Protein AF-A0A4R8W263-F1 (afdb_monomer_lite)

Sequence (59 aa):
MDAMTLITSTFLTQQELAEMLRLPERTLEDWRLTHTGPPYLKLGRHVRYDIGDRRLPPR

Secondary structure (DSSP, 8-state):
----------EEEHHHHHHHHT--HHHHHHHHHTT-SS-EEEETTEEEEE-SSS-PPP-

Radius of gyration: 11.5 Å; chains: 1; bounding box: 29×20×34 Å

Organism: NCBI:txid1259189

InterPro domains:
  IPR009061 Putative DNA-binding domain superfamily [SSF46955] (11-53)
  IPR041657 Helix-turn-helix domain, group 17 [PF12728] (11-50)

Foldseek 3Di:
DPPPDDLPFDFAFLVRVCVVVVHPSVVVVVCVVVVNAADWDDPPPTITGGPSDPPGPDD

Structure (mmCIF, N/CA/C/O backbone):
data_AF-A0A4R8W263-F1
#
_entry.id   AF-A0A4R8W263-F1
#
loop_
_atom_site.group_PDB
_atom_site.id
_atom_site.type_symbol
_atom_site.label_atom_id
_atom_site.label_alt_id
_atom_site.label_comp_id
_atom_site.label_asym_id
_atom_site.label_entity_id
_atom_site.label_seq_id
_atom_site.pdbx_PDB_ins_code
_atom_site.Cartn_x
_atom_site.Cartn_y
_atom_site.Cartn_z
_atom_site.occupancy
_atom_site.B_iso_or_equiv
_atom_site.auth_seq_id
_atom_site.auth_comp_id
_atom_site.auth_asym_id
_atom_site.auth_atom_id
_atom_site.pdbx_PDB_model_num
ATOM 1 N N . MET A 1 1 ? 22.511 -2.039 -21.148 1.00 43.53 1 MET A N 1
ATOM 2 C CA . MET A 1 1 ? 22.642 -1.709 -19.711 1.00 43.53 1 MET A CA 1
ATOM 3 C C . MET A 1 1 ? 21.374 -2.200 -19.033 1.00 43.53 1 MET A C 1
ATOM 5 O O . MET A 1 1 ? 20.534 -1.401 -18.654 1.00 43.53 1 MET A O 1
ATOM 9 N N . ASP A 1 2 ? 21.215 -3.520 -18.938 1.00 40.59 2 ASP A N 1
ATOM 10 C CA . ASP A 1 2 ? 20.065 -4.140 -18.279 1.00 40.59 2 ASP A CA 1
ATOM 11 C C . ASP A 1 2 ? 20.520 -4.588 -16.900 1.00 40.59 2 ASP A C 1
ATOM 13 O O . ASP A 1 2 ? 21.073 -5.672 -16.721 1.00 40.59 2 ASP A O 1
ATOM 17 N N . ALA A 1 3 ? 20.340 -3.708 -15.917 1.00 50.62 3 ALA A N 1
ATOM 18 C CA . ALA A 1 3 ? 20.537 -4.014 -14.505 1.00 50.62 3 ALA A CA 1
ATOM 19 C C . ALA A 1 3 ? 19.374 -4.894 -14.000 1.00 50.62 3 ALA A C 1
ATOM 21 O O . ALA A 1 3 ? 18.639 -4.528 -13.091 1.00 50.62 3 ALA A O 1
ATOM 22 N N . MET A 1 4 ? 19.174 -6.044 -14.647 1.00 48.47 4 MET A N 1
ATOM 23 C CA . MET A 1 4 ? 18.075 -6.980 -14.423 1.00 48.47 4 MET A CA 1
ATOM 24 C C . MET A 1 4 ? 18.581 -8.258 -13.750 1.00 48.47 4 MET A C 1
ATOM 26 O O . MET A 1 4 ? 18.277 -9.346 -14.215 1.00 48.47 4 MET A O 1
ATOM 30 N N . THR A 1 5 ? 19.402 -8.168 -12.699 1.00 48.47 5 THR A N 1
ATOM 31 C CA . THR A 1 5 ? 19.740 -9.354 -11.890 1.00 48.47 5 THR A CA 1
ATOM 32 C C . THR A 1 5 ? 20.514 -9.003 -10.625 1.00 48.47 5 THR A C 1
ATOM 34 O O . THR A 1 5 ? 21.715 -9.206 -10.567 1.00 48.47 5 THR A O 1
ATOM 37 N N . LEU A 1 6 ? 19.846 -8.554 -9.566 1.00 45.69 6 LEU A N 1
ATOM 38 C CA . LEU A 1 6 ? 20.293 -8.896 -8.212 1.00 45.69 6 LEU A CA 1
ATOM 39 C C . LEU A 1 6 ? 19.052 -9.179 -7.365 1.00 45.69 6 LEU A C 1
ATOM 41 O O . LEU A 1 6 ? 18.477 -8.305 -6.728 1.00 45.69 6 LEU A O 1
ATOM 45 N N . ILE A 1 7 ? 18.643 -10.444 -7.428 1.00 48.56 7 ILE A N 1
ATOM 46 C CA . ILE A 1 7 ? 17.669 -11.165 -6.594 1.00 48.56 7 ILE A CA 1
ATOM 47 C C . ILE A 1 7 ? 18.096 -11.235 -5.116 1.00 48.56 7 ILE A C 1
ATOM 49 O O . ILE A 1 7 ? 18.048 -12.282 -4.476 1.00 48.56 7 ILE A O 1
ATOM 53 N N . THR A 1 8 ? 18.557 -10.124 -4.560 1.00 47.12 8 THR A N 1
ATOM 54 C CA . THR A 1 8 ? 18.807 -10.012 -3.131 1.00 47.12 8 THR A CA 1
ATOM 55 C C . THR A 1 8 ? 17.468 -9.633 -2.517 1.00 47.12 8 THR A C 1
ATOM 57 O O . THR A 1 8 ? 17.008 -8.517 -2.752 1.00 47.12 8 THR A O 1
ATOM 60 N N . SER A 1 9 ? 16.805 -10.547 -1.798 1.00 57.50 9 SER A N 1
ATOM 61 C CA . SER A 1 9 ? 15.587 -10.256 -1.024 1.00 57.50 9 SER A CA 1
ATOM 62 C C . SER A 1 9 ? 15.841 -9.067 -0.099 1.00 57.50 9 SER A C 1
ATOM 64 O O . SER A 1 9 ? 16.372 -9.202 1.004 1.00 57.50 9 SER A O 1
ATOM 66 N N . THR A 1 10 ? 15.537 -7.875 -0.598 1.00 71.69 10 THR A N 1
ATOM 67 C CA . THR A 1 10 ? 15.833 -6.616 0.070 1.00 71.69 10 THR A CA 1
ATOM 68 C C . THR A 1 10 ? 14.507 -6.147 0.628 1.00 71.69 10 THR A C 1
ATOM 70 O O . TH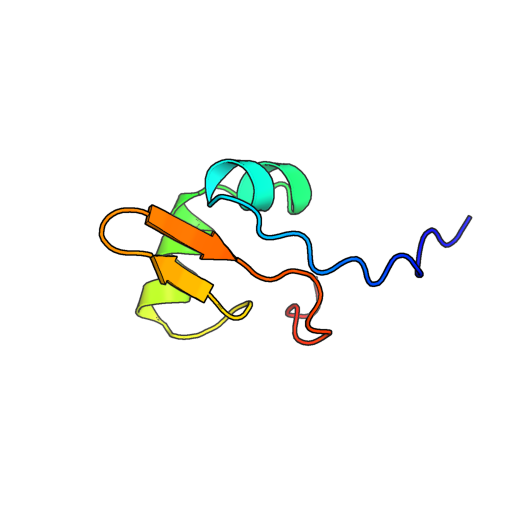R A 1 10 ? 13.627 -5.716 -0.110 1.00 71.69 10 THR A O 1
ATOM 73 N N . PHE A 1 11 ? 14.324 -6.311 1.934 1.00 79.25 11 PHE A N 1
ATOM 74 C CA . PHE A 1 11 ? 13.121 -5.851 2.611 1.00 79.25 11 PHE A CA 1
ATOM 75 C C . PHE A 1 11 ? 13.151 -4.327 2.697 1.00 79.25 11 PHE A C 1
ATOM 77 O O . PHE A 1 11 ? 13.826 -3.769 3.565 1.00 79.25 11 PHE A O 1
ATOM 84 N N . LEU A 1 12 ? 12.415 -3.659 1.815 1.00 82.25 12 LEU A N 1
ATOM 85 C CA . LEU A 1 12 ? 12.338 -2.204 1.783 1.00 82.25 12 LEU A CA 1
ATOM 86 C C . LEU A 1 12 ? 11.246 -1.700 2.720 1.00 82.25 12 LEU A C 1
ATOM 88 O O . LEU A 1 12 ? 10.216 -2.345 2.922 1.00 82.25 12 LEU A O 1
ATOM 92 N N . THR A 1 13 ? 11.461 -0.530 3.311 1.00 86.50 13 THR A N 1
ATOM 93 C CA . THR A 1 13 ? 10.376 0.191 3.981 1.00 86.50 13 THR A CA 1
ATOM 94 C C . THR A 1 13 ? 9.434 0.782 2.931 1.00 86.50 13 THR A C 1
ATOM 96 O O . THR A 1 13 ? 9.720 0.776 1.735 1.00 86.50 13 THR A O 1
ATOM 99 N N . GLN A 1 14 ? 8.286 1.295 3.369 1.00 84.31 14 GLN A N 1
ATOM 100 C CA . GLN A 1 14 ? 7.372 2.005 2.475 1.00 84.31 14 GLN A CA 1
ATOM 101 C C . GLN A 1 14 ? 8.048 3.182 1.768 1.00 84.31 14 GLN A C 1
ATOM 103 O O . GLN A 1 14 ? 7.881 3.329 0.565 1.00 84.31 14 GLN A O 1
ATOM 108 N N . GLN A 1 15 ? 8.830 3.967 2.505 1.00 84.56 15 GLN A N 1
ATOM 109 C CA . GLN A 1 15 ? 9.555 5.109 1.962 1.00 84.56 15 GLN A CA 1
ATOM 110 C C . GLN A 1 15 ? 10.584 4.666 0.918 1.00 84.56 15 GLN A C 1
ATOM 112 O O . GLN A 1 15 ? 10.549 5.144 -0.208 1.00 84.56 15 GLN A O 1
ATOM 117 N N . GLU A 1 16 ? 11.419 3.679 1.242 1.00 84.44 16 GLU A N 1
ATOM 118 C CA . GLU A 1 16 ? 12.426 3.167 0.305 1.00 84.44 16 GLU A CA 1
ATOM 119 C C . GLU A 1 16 ? 11.786 2.596 -0.970 1.00 84.44 16 GLU A C 1
ATOM 121 O O . GLU A 1 16 ? 12.278 2.807 -2.077 1.00 84.44 16 GLU A O 1
ATOM 126 N N . LEU A 1 17 ? 10.653 1.894 -0.838 1.00 82.38 17 LEU A N 1
ATOM 127 C CA . LEU A 1 17 ? 9.910 1.386 -1.989 1.00 82.38 17 LEU A CA 1
ATOM 128 C C . LEU A 1 17 ? 9.310 2.526 -2.827 1.00 82.38 17 LEU A C 1
ATOM 130 O O . LEU A 1 17 ? 9.333 2.457 -4.056 1.00 82.38 17 LEU A O 1
ATOM 134 N N . ALA A 1 18 ? 8.784 3.564 -2.175 1.00 85.44 18 ALA A N 1
ATOM 135 C CA . ALA A 1 18 ? 8.232 4.745 -2.830 1.00 85.44 18 ALA A CA 1
ATOM 136 C C . ALA A 1 18 ? 9.312 5.470 -3.644 1.00 85.44 18 ALA A C 1
ATOM 138 O O . ALA A 1 18 ? 9.096 5.773 -4.816 1.00 85.44 18 ALA A O 1
ATOM 139 N 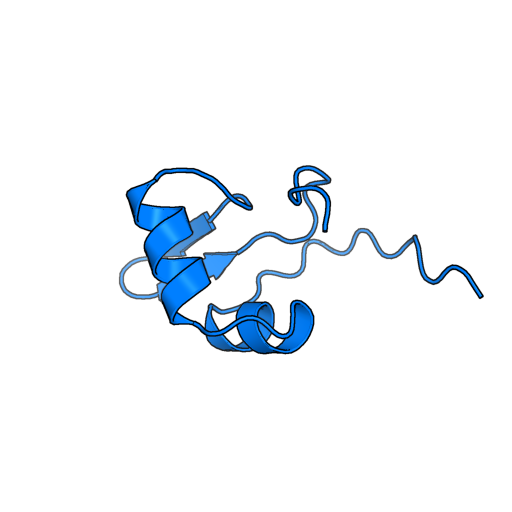N . GLU A 1 19 ? 10.504 5.656 -3.076 1.00 85.12 19 GLU A N 1
ATOM 140 C CA . GLU A 1 19 ? 11.638 6.270 -3.772 1.00 85.12 19 GLU A CA 1
ATOM 141 C C . GLU A 1 19 ? 12.163 5.397 -4.923 1.00 85.12 19 GLU A C 1
ATOM 143 O O . GLU A 1 19 ? 12.385 5.899 -6.028 1.00 85.12 19 GLU A O 1
ATOM 148 N N . MET A 1 20 ? 12.277 4.081 -4.711 1.00 80.06 20 MET A N 1
ATOM 149 C CA . MET A 1 20 ? 12.704 3.114 -5.732 1.00 80.06 20 MET A CA 1
ATOM 150 C C . MET A 1 20 ? 11.757 3.092 -6.940 1.00 80.06 20 MET A C 1
ATOM 152 O O . MET A 1 20 ? 12.196 3.106 -8.092 1.00 80.06 20 MET A O 1
ATOM 156 N N . LEU A 1 21 ? 10.446 3.052 -6.684 1.00 78.31 21 LEU A N 1
ATOM 157 C CA . LEU A 1 21 ? 9.420 3.049 -7.728 1.00 78.31 21 LEU A CA 1
ATOM 158 C C . LEU A 1 21 ? 9.126 4.454 -8.267 1.00 78.31 21 LEU A C 1
ATOM 160 O O . LEU A 1 21 ? 8.443 4.574 -9.283 1.00 78.31 21 LEU A O 1
ATOM 164 N N . ARG A 1 22 ? 9.645 5.504 -7.613 1.00 82.38 22 ARG A N 1
ATOM 165 C CA . ARG A 1 22 ? 9.273 6.910 -7.831 1.00 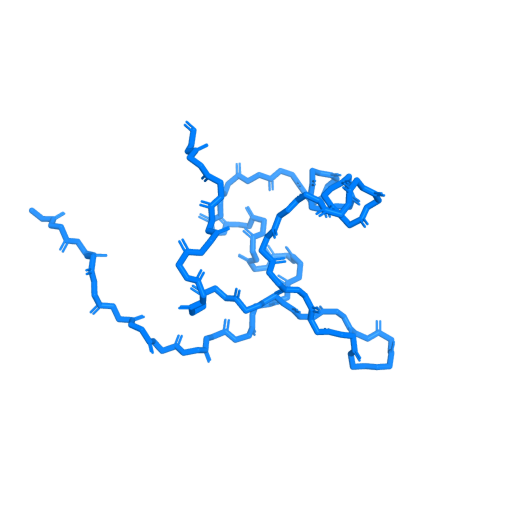82.38 22 ARG A CA 1
ATOM 166 C C . ARG A 1 22 ? 7.758 7.120 -7.780 1.00 82.38 22 ARG A C 1
ATOM 168 O O . ARG A 1 22 ? 7.192 7.853 -8.590 1.00 82.38 22 ARG A O 1
ATOM 175 N N . LEU A 1 23 ? 7.109 6.453 -6.832 1.00 83.81 23 LEU A N 1
ATOM 176 C CA . LEU A 1 23 ? 5.678 6.558 -6.573 1.00 83.81 23 LEU A CA 1
ATOM 177 C C . LEU A 1 23 ? 5.445 7.258 -5.237 1.00 83.81 23 LEU A C 1
ATOM 179 O O . LEU A 1 23 ? 6.261 7.130 -4.327 1.00 83.81 23 LEU A O 1
ATOM 183 N N . PRO A 1 24 ? 4.328 7.979 -5.077 1.00 85.62 24 PRO A N 1
ATOM 184 C CA . PRO A 1 24 ? 3.977 8.522 -3.779 1.00 85.62 24 PRO A CA 1
ATOM 185 C C . PRO A 1 24 ? 3.647 7.383 -2.807 1.00 85.62 24 PRO A C 1
ATOM 187 O O . PRO A 1 24 ? 3.026 6.387 -3.182 1.00 85.62 24 PRO A O 1
ATOM 190 N N . GLU A 1 25 ? 3.989 7.559 -1.528 1.00 86.19 25 GLU A N 1
ATOM 191 C CA . GLU A 1 25 ? 3.672 6.588 -0.468 1.00 86.19 25 GLU A CA 1
ATOM 192 C C . GLU A 1 25 ? 2.181 6.234 -0.427 1.00 86.19 25 GLU A C 1
ATOM 194 O O . GLU A 1 25 ? 1.819 5.088 -0.181 1.00 86.19 25 GLU A O 1
ATOM 199 N N . ARG A 1 26 ? 1.324 7.196 -0.780 1.00 86.62 26 ARG A N 1
ATOM 200 C CA . ARG A 1 26 ? -0.127 7.026 -0.878 1.00 86.62 26 ARG A CA 1
ATOM 201 C C . ARG A 1 26 ? -0.548 5.937 -1.872 1.00 86.62 26 ARG A C 1
ATOM 203 O O . ARG A 1 26 ? -1.538 5.256 -1.635 1.00 86.62 26 ARG A O 1
ATOM 210 N N . THR A 1 27 ? 0.199 5.739 -2.960 1.00 86.00 27 THR A N 1
ATOM 211 C CA . THR A 1 27 ? -0.040 4.631 -3.901 1.00 86.00 27 THR A CA 1
ATOM 212 C C . THR A 1 27 ? 0.280 3.289 -3.251 1.00 86.00 27 THR A C 1
ATOM 214 O O . THR A 1 27 ? -0.453 2.328 -3.442 1.00 86.00 27 THR A O 1
ATOM 217 N N . LEU A 1 28 ? 1.327 3.222 -2.425 1.00 83.25 28 LEU A N 1
ATOM 218 C CA . LEU A 1 28 ? 1.648 2.008 -1.672 1.00 83.25 28 LEU A CA 1
ATOM 219 C C . LEU A 1 28 ? 0.603 1.713 -0.589 1.00 83.25 28 LEU A C 1
ATOM 221 O O . LEU A 1 28 ? 0.322 0.552 -0.302 1.00 83.25 28 LEU A O 1
ATOM 225 N N . GLU A 1 29 ? 0.023 2.746 0.020 1.00 84.94 29 GLU A N 1
ATOM 226 C CA . GLU A 1 29 ? -1.112 2.592 0.934 1.00 84.94 29 GLU A CA 1
ATOM 227 C C . GLU A 1 29 ? -2.347 2.051 0.205 1.00 84.94 29 GLU A C 1
ATOM 229 O O . GLU A 1 29 ? -2.967 1.102 0.683 1.00 84.94 29 GLU A O 1
ATOM 234 N N . ASP A 1 30 ? -2.659 2.591 -0.974 1.00 85.88 30 ASP A N 1
ATOM 235 C CA . ASP A 1 30 ? -3.754 2.110 -1.821 1.00 85.88 30 ASP A CA 1
ATOM 236 C C . ASP A 1 30 ? -3.560 0.640 -2.220 1.00 85.88 30 ASP A C 1
ATOM 238 O O . ASP A 1 30 ? -4.474 -0.171 -2.096 1.00 85.88 30 ASP A O 1
ATOM 242 N N . TRP A 1 31 ? -2.335 0.249 -2.569 1.00 85.38 31 TRP A N 1
ATOM 243 C CA . TRP A 1 31 ? -1.955 -1.135 -2.869 1.00 85.38 31 TRP A CA 1
ATOM 244 C C . TRP A 1 31 ? -2.158 -2.095 -1.694 1.00 85.38 31 TRP A C 1
ATOM 246 O O . TRP A 1 31 ? -2.563 -3.244 -1.886 1.00 85.38 31 TRP A O 1
ATOM 256 N N . ARG A 1 32 ? -1.942 -1.632 -0.456 1.00 81.44 32 ARG A N 1
ATOM 257 C CA . ARG A 1 32 ? -2.267 -2.421 0.745 1.00 81.44 32 ARG A CA 1
ATOM 258 C C . ARG A 1 32 ? -3.767 -2.610 0.915 1.00 81.44 32 ARG A C 1
ATOM 260 O O . ARG A 1 32 ? -4.184 -3.690 1.318 1.00 81.44 32 ARG A O 1
ATOM 267 N N . LEU A 1 33 ? -4.560 -1.574 0.642 1.00 82.56 33 LEU A N 1
ATOM 268 C CA . LEU A 1 33 ? -6.020 -1.618 0.773 1.00 82.56 33 LEU A CA 1
ATOM 269 C C . LEU A 1 33 ? -6.661 -2.485 -0.312 1.00 82.56 33 LEU A C 1
ATOM 271 O O . LEU A 1 33 ? -7.582 -3.249 -0.043 1.00 82.56 33 LEU A O 1
ATOM 275 N N . THR A 1 34 ? -6.152 -2.384 -1.535 1.00 83.31 34 THR A N 1
ATOM 276 C CA . THR A 1 34 ? -6.638 -3.122 -2.705 1.00 83.31 34 THR A CA 1
ATOM 277 C C . THR A 1 34 ? -6.027 -4.516 -2.821 1.00 83.31 34 THR A C 1
ATOM 279 O O . THR A 1 34 ? -6.348 -5.243 -3.760 1.00 83.31 34 THR A O 1
ATOM 282 N N . HIS A 1 35 ? -5.133 -4.898 -1.897 1.00 75.31 35 HIS A N 1
ATOM 283 C CA . HIS A 1 35 ? -4.343 -6.134 -1.957 1.00 75.31 35 HIS A CA 1
ATOM 284 C C . HIS A 1 35 ? -3.633 -6.329 -3.311 1.00 75.31 35 HIS A C 1
ATOM 286 O O . HIS A 1 35 ? -3.374 -7.453 -3.741 1.00 75.31 35 HIS A O 1
ATOM 292 N N . THR A 1 36 ? -3.329 -5.222 -3.987 1.00 71.06 36 THR A N 1
ATOM 293 C CA . THR A 1 36 ? -2.776 -5.186 -5.338 1.00 71.06 36 THR A CA 1
ATOM 294 C C . THR A 1 36 ? -1.381 -4.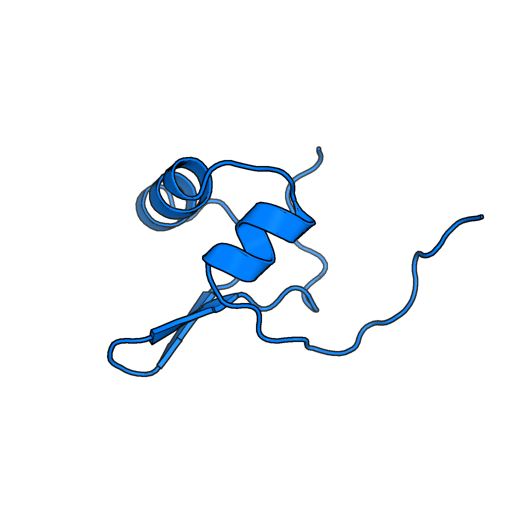598 -5.250 1.00 71.06 36 THR A C 1
ATOM 296 O O . THR A 1 36 ? -1.237 -3.396 -5.098 1.00 71.06 36 THR A O 1
ATOM 299 N N . GLY A 1 37 ? -0.340 -5.429 -5.307 1.00 71.94 37 GLY A N 1
ATOM 300 C CA . GLY A 1 37 ? 1.037 -4.945 -5.215 1.00 71.94 37 GLY A CA 1
ATOM 301 C C . GLY A 1 37 ? 2.034 -5.991 -4.714 1.00 71.94 37 GLY A C 1
ATOM 302 O O . GLY A 1 37 ? 1.675 -7.161 -4.551 1.00 71.94 37 GLY A O 1
ATOM 303 N N . PRO A 1 38 ? 3.293 -5.578 -4.478 1.00 73.25 38 PRO A N 1
ATOM 304 C CA . PRO A 1 38 ? 4.343 -6.469 -4.011 1.00 73.25 38 PRO A CA 1
ATOM 305 C C . PRO A 1 38 ? 4.020 -7.053 -2.629 1.00 73.25 38 PRO A C 1
ATOM 307 O O . PRO A 1 38 ? 3.393 -6.380 -1.800 1.00 73.25 38 PRO A O 1
ATOM 310 N N . PRO A 1 39 ? 4.469 -8.290 -2.353 1.00 78.50 39 PRO A N 1
ATOM 311 C CA . PRO A 1 39 ? 4.259 -8.929 -1.065 1.00 78.50 39 PRO A CA 1
ATOM 312 C C . PRO A 1 39 ? 4.830 -8.064 0.060 1.00 78.50 39 PRO A C 1
ATOM 314 O O . PRO A 1 39 ? 5.998 -7.667 0.056 1.00 78.50 39 PRO A O 1
ATOM 317 N N . TYR A 1 40 ? 3.982 -7.772 1.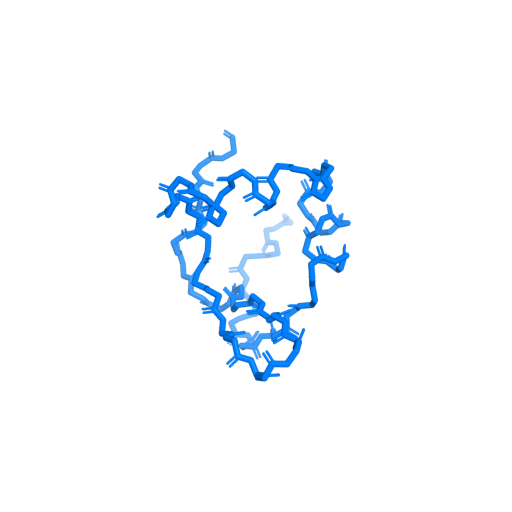042 1.00 78.69 40 TYR A N 1
ATOM 318 C CA . TYR A 1 40 ? 4.365 -7.030 2.231 1.00 78.69 40 TYR A CA 1
ATOM 319 C C . TYR A 1 40 ? 4.373 -7.948 3.452 1.00 78.69 40 TYR A C 1
ATOM 321 O O . TYR A 1 40 ? 3.463 -8.744 3.683 1.00 78.69 40 TYR A O 1
ATOM 329 N N . LEU A 1 41 ? 5.408 -7.806 4.269 1.00 82.50 41 LEU A N 1
ATOM 330 C CA . LEU A 1 41 ? 5.555 -8.451 5.559 1.00 82.50 41 LEU A CA 1
ATOM 331 C C . LEU A 1 41 ? 5.244 -7.439 6.661 1.00 82.50 41 LEU A C 1
ATOM 333 O O . LEU A 1 41 ? 5.861 -6.373 6.751 1.00 82.50 41 LEU A O 1
ATOM 337 N N . LYS A 1 42 ? 4.300 -7.782 7.538 1.00 82.62 42 LYS A N 1
ATOM 338 C CA . LYS A 1 42 ? 3.976 -6.975 8.716 1.00 82.62 42 LYS A CA 1
ATOM 339 C C . LYS A 1 42 ? 4.785 -7.469 9.916 1.00 82.62 42 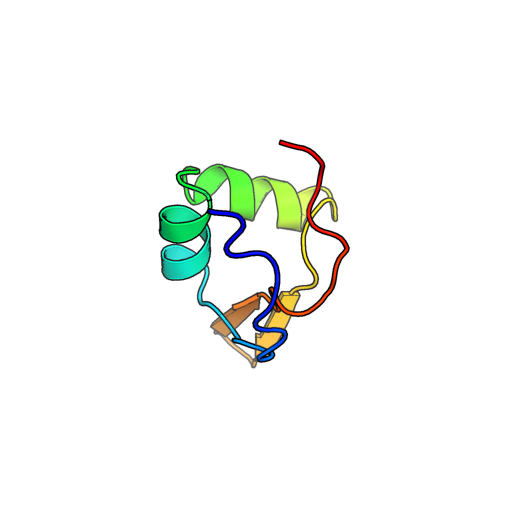LYS A C 1
ATOM 341 O O . LYS A 1 42 ? 4.461 -8.490 10.513 1.00 82.62 42 LYS A O 1
ATOM 346 N N . LEU A 1 43 ? 5.822 -6.724 10.290 1.00 82.12 43 LEU A N 1
ATOM 347 C CA . LEU A 1 43 ? 6.628 -6.949 11.491 1.00 82.12 43 LEU A CA 1
ATOM 348 C C . LEU A 1 43 ? 6.140 -6.024 12.615 1.00 82.12 43 LEU A C 1
ATOM 350 O O . LEU A 1 43 ? 6.709 -4.963 12.892 1.00 82.12 43 LEU A O 1
ATOM 354 N N . GLY A 1 44 ? 5.035 -6.419 13.251 1.00 84.31 44 GLY A N 1
ATOM 355 C CA . GLY A 1 44 ? 4.401 -5.645 14.319 1.00 84.31 44 GLY A CA 1
ATOM 356 C C . GLY A 1 44 ? 3.877 -4.298 13.812 1.00 84.31 44 GLY A C 1
ATOM 357 O O . GLY A 1 44 ? 2.892 -4.255 13.074 1.00 84.31 44 GLY A O 1
ATOM 358 N N . ARG A 1 45 ? 4.537 -3.200 14.214 1.00 82.25 45 ARG A N 1
ATOM 359 C CA . ARG A 1 45 ? 4.215 -1.833 13.755 1.00 82.25 45 ARG A CA 1
ATOM 360 C C . ARG A 1 45 ? 4.852 -1.464 12.414 1.00 82.25 45 ARG A C 1
ATOM 362 O O . ARG A 1 45 ? 4.459 -0.471 11.817 1.00 82.25 45 ARG A O 1
ATOM 369 N N . HIS A 1 46 ? 5.854 -2.221 11.973 1.00 81.56 46 HIS A N 1
ATOM 370 C CA . HIS A 1 46 ? 6.583 -1.935 10.744 1.00 81.56 46 HIS A CA 1
ATOM 371 C C . HIS A 1 46 ? 6.056 -2.808 9.614 1.00 81.56 46 HIS A C 1
ATOM 373 O O . HIS A 1 46 ? 5.820 -4.001 9.797 1.00 81.56 46 HIS A O 1
ATOM 379 N N . VAL A 1 47 ? 5.911 -2.221 8.433 1.00 83.94 47 VAL A N 1
ATOM 380 C CA . VAL A 1 47 ? 5.613 -2.956 7.206 1.00 83.94 47 VAL A CA 1
ATOM 381 C C . VAL A 1 47 ? 6.840 -2.885 6.318 1.00 83.94 47 VAL A C 1
ATOM 383 O O . VAL A 1 47 ? 7.390 -1.802 6.107 1.00 83.94 47 VAL A O 1
ATOM 386 N N . ARG A 1 48 ? 7.273 -4.039 5.820 1.00 85.12 48 ARG A N 1
ATOM 387 C CA . ARG A 1 48 ? 8.349 -4.134 4.841 1.00 85.12 48 ARG A CA 1
ATOM 388 C C . ARG A 1 48 ? 7.859 -4.806 3.579 1.00 85.12 48 ARG A C 1
ATOM 390 O O . ARG A 1 48 ? 7.019 -5.690 3.648 1.00 85.12 48 ARG A O 1
ATOM 397 N N . TYR A 1 49 ? 8.391 -4.386 2.451 1.00 82.75 49 TYR A N 1
ATOM 398 C CA . TYR A 1 49 ? 8.070 -4.920 1.143 1.00 82.75 49 TYR A CA 1
ATOM 399 C C . TYR A 1 49 ? 9.212 -5.792 0.665 1.00 82.75 49 TYR A C 1
ATOM 401 O O . TYR A 1 49 ? 10.370 -5.379 0.724 1.00 82.75 49 TYR A O 1
ATOM 409 N N . ASP A 1 50 ? 8.882 -6.994 0.212 1.00 78.94 50 ASP A N 1
ATOM 410 C CA . ASP A 1 50 ? 9.840 -7.838 -0.479 1.00 78.94 50 ASP A CA 1
ATOM 411 C C . ASP A 1 50 ? 9.823 -7.475 -1.969 1.00 78.94 50 ASP A C 1
ATOM 413 O O . ASP A 1 50 ? 8.814 -7.635 -2.653 1.00 78.94 50 ASP A O 1
ATOM 417 N N . ILE A 1 51 ? 10.940 -6.925 -2.451 1.00 72.19 51 ILE A N 1
ATOM 418 C CA . ILE A 1 51 ? 11.165 -6.642 -3.879 1.00 72.19 51 ILE A CA 1
ATOM 419 C C . ILE A 1 51 ? 11.919 -7.775 -4.590 1.00 72.19 51 ILE A C 1
ATOM 421 O O . ILE A 1 51 ? 12.248 -7.651 -5.768 1.00 72.19 51 ILE A O 1
ATOM 425 N N . GLY A 1 52 ? 12.232 -8.858 -3.868 1.00 64.25 52 GLY A N 1
ATOM 426 C CA . GLY A 1 52 ? 12.847 -10.059 -4.430 1.00 64.25 52 GLY A CA 1
ATOM 427 C C . GLY A 1 52 ? 11.845 -10.908 -5.212 1.00 64.25 52 GLY A C 1
ATOM 428 O O . GLY A 1 52 ? 12.234 -11.630 -6.132 1.00 64.25 52 GLY A O 1
ATOM 429 N N . ASP A 1 53 ? 10.556 -10.795 -4.887 1.00 61.09 53 ASP A N 1
ATOM 430 C CA . ASP A 1 53 ? 9.491 -11.476 -5.605 1.00 61.09 53 ASP A CA 1
ATOM 431 C C . ASP A 1 53 ? 9.151 -10.772 -6.929 1.00 61.09 53 ASP A C 1
ATOM 433 O O . ASP A 1 53 ? 8.787 -9.597 -6.993 1.00 61.09 53 ASP A O 1
ATOM 437 N N . ARG A 1 54 ? 9.237 -11.534 -8.022 1.00 56.97 54 ARG A N 1
ATOM 438 C CA . ARG A 1 54 ? 9.078 -11.099 -9.422 1.00 56.97 54 ARG A CA 1
ATOM 439 C C . ARG A 1 54 ? 7.672 -10.567 -9.771 1.00 56.97 54 ARG A C 1
ATOM 441 O O . ARG A 1 54 ? 7.418 -10.257 -10.932 1.00 56.97 54 ARG A O 1
ATOM 448 N N . ARG A 1 55 ? 6.749 -10.450 -8.810 1.00 60.59 55 ARG A N 1
ATOM 449 C CA . ARG A 1 55 ? 5.357 -9.996 -9.001 1.00 60.59 55 ARG A CA 1
ATOM 450 C C . ARG A 1 55 ? 5.169 -8.484 -8.840 1.00 60.59 55 ARG A C 1
ATOM 452 O O . ARG A 1 55 ? 4.136 -8.037 -8.346 1.00 60.59 55 ARG A O 1
ATOM 459 N N . LEU A 1 56 ? 6.139 -7.678 -9.265 1.00 58.47 56 LEU A N 1
ATOM 460 C CA . LEU A 1 56 ? 5.884 -6.247 -9.427 1.00 58.47 56 LEU A CA 1
ATOM 461 C C . LEU A 1 56 ? 4.875 -6.044 -10.574 1.00 58.47 56 LEU A C 1
ATOM 463 O O . LEU A 1 56 ? 5.001 -6.713 -11.605 1.00 58.47 56 LEU A O 1
ATOM 467 N N . PRO A 1 57 ? 3.871 -5.161 -10.418 1.00 56.38 57 PRO A N 1
ATOM 468 C CA . PRO A 1 57 ? 2.959 -4.847 -11.510 1.00 56.38 57 PRO A CA 1
ATOM 469 C C . PRO A 1 57 ? 3.741 -4.251 -12.695 1.00 56.38 57 PRO A C 1
ATOM 471 O O . PRO A 1 57 ? 4.757 -3.577 -12.479 1.00 56.38 57 PRO A O 1
ATOM 474 N N . PRO A 1 58 ? 3.309 -4.502 -13.947 1.00 54.53 58 PRO A N 1
ATOM 475 C CA . PRO A 1 58 ? 3.900 -3.837 -15.102 1.00 54.53 58 PRO A CA 1
ATOM 476 C C . PRO A 1 58 ? 3.752 -2.318 -14.937 1.00 54.53 58 PRO A C 1
ATOM 478 O O . PRO A 1 58 ? 2.696 -1.847 -14.512 1.00 54.53 58 PRO A O 1
ATOM 481 N N . ARG A 1 59 ? 4.847 -1.596 -15.206 1.00 53.56 59 ARG A N 1
ATOM 482 C CA . ARG A 1 59 ? 4.934 -0.130 -15.118 1.00 53.56 59 ARG A CA 1
ATOM 483 C C . ARG A 1 59 ? 3.902 0.573 -15.989 1.00 53.56 59 ARG A C 1
ATOM 485 O O . ARG A 1 59 ? 3.665 0.073 -17.112 1.00 53.56 59 ARG A O 1
#

pLDDT: mean 73.31, std 14.04, range [40.59, 86.62]